Protein AF-A0A8T6E1A8-F1 (afdb_monomer)

Secondary structure (DSSP, 8-state):
--S--TTSTTTTHHHHHHHHHHHHHHHHHHHHGGGHHHHHHHHHHHTTTS-HHHHHHHHHS--TTSHHHHHHHHHHHHHHHHHHHHHHHHHH-

Sequence (93 aa):
MHFFISGISFYNFPYLFGYLFSQSIYQRRNSMGEEFFNRYSGLLRDTGRMSAEDLAREHLDGDLTTPEFWRETVNALEARVTHFEGLCDEVCA

Foldseek 3Di:
DQPPPPVDPCPCVCVVVVVLVVLLLVVCCVVCDPCSVVLVVVLVVCVVVDDPQVSCCRRVVDGPVDVVSSVVSVVVCVVVVVVVVVVVVVVVD

Structure (mmCIF, N/CA/C/O backbone):
data_AF-A0A8T6E1A8-F1
#
_entry.id   AF-A0A8T6E1A8-F1
#
loop_
_atom_site.group_PDB
_atom_site.id
_atom_site.type_symbol
_atom_site.label_atom_id
_atom_site.label_alt_id
_atom_site.label_comp_id
_atom_site.label_asym_id
_atom_site.label_entity_id
_atom_site.label_seq_id
_atom_site.pdbx_PDB_ins_code
_atom_site.Cartn_x
_atom_site.Cartn_y
_atom_site.Cartn_z
_atom_site.occupancy
_atom_site.B_iso_or_equiv
_atom_site.auth_seq_id
_atom_site.auth_comp_id
_atom_site.auth_asym_id
_atom_site.auth_atom_id
_atom_site.pdbx_PDB_model_num
ATOM 1 N N . MET A 1 1 ? 8.509 -15.569 17.457 1.00 52.41 1 MET A N 1
ATOM 2 C CA . MET A 1 1 ? 9.601 -16.341 16.820 1.00 52.41 1 MET A CA 1
ATOM 3 C C . MET A 1 1 ? 10.018 -15.835 15.426 1.00 52.41 1 MET A C 1
ATOM 5 O O . MET A 1 1 ? 11.056 -16.273 14.964 1.00 52.41 1 MET A O 1
ATOM 9 N N . HIS A 1 2 ? 9.311 -14.884 14.783 1.00 54.78 2 HIS A N 1
ATOM 10 C CA . HIS A 1 2 ? 9.698 -14.325 13.463 1.00 54.78 2 HIS A CA 1
ATOM 11 C C . HIS A 1 2 ? 10.585 -13.057 13.516 1.00 54.78 2 HIS A C 1
ATOM 13 O O . HIS A 1 2 ? 11.179 -12.665 12.518 1.00 54.78 2 HIS A O 1
ATOM 19 N N . PHE A 1 3 ? 10.702 -12.406 14.679 1.00 52.00 3 PHE A N 1
ATOM 20 C CA . PHE A 1 3 ? 11.378 -11.104 14.810 1.00 52.00 3 PHE A CA 1
ATOM 21 C C . PHE A 1 3 ? 12.890 -11.177 15.105 1.00 52.00 3 PHE A C 1
ATOM 23 O O . PHE A 1 3 ? 13.550 -10.147 15.077 1.00 52.00 3 PHE A O 1
ATOM 30 N N . PHE A 1 4 ? 13.452 -12.367 15.363 1.00 54.06 4 PHE A N 1
ATOM 31 C CA . PHE A 1 4 ? 14.842 -12.529 15.834 1.00 54.06 4 PHE A CA 1
ATOM 32 C C . PHE A 1 4 ? 15.660 -13.562 15.041 1.00 54.06 4 PHE A C 1
ATOM 34 O O . PHE A 1 4 ? 16.581 -14.174 15.575 1.00 54.06 4 PHE A O 1
ATOM 41 N N . ILE A 1 5 ? 15.347 -13.767 13.758 1.00 60.31 5 ILE A N 1
ATOM 42 C CA . ILE A 1 5 ? 16.201 -14.568 12.870 1.00 60.31 5 ILE A CA 1
ATOM 43 C C . ILE A 1 5 ? 17.235 -13.625 12.247 1.00 60.31 5 ILE A C 1
ATOM 45 O O . ILE A 1 5 ? 17.052 -13.102 11.151 1.00 60.31 5 ILE A O 1
ATOM 49 N N . SER A 1 6 ? 18.332 -13.389 12.966 1.00 59.06 6 SER A N 1
ATOM 50 C CA . SER A 1 6 ? 19.444 -12.529 12.525 1.00 59.06 6 SER A CA 1
ATOM 51 C C . SER A 1 6 ? 20.192 -13.057 11.291 1.00 59.06 6 SER A C 1
ATOM 53 O O . SER A 1 6 ? 20.986 -12.327 10.708 1.00 59.06 6 SER A O 1
ATOM 55 N N . GLY A 1 7 ? 19.931 -14.303 10.879 1.00 59.19 7 GLY A N 1
ATOM 56 C CA . GLY A 1 7 ? 20.521 -14.934 9.695 1.00 59.19 7 GLY A CA 1
ATOM 57 C C . GLY A 1 7 ? 19.780 -14.683 8.375 1.00 59.19 7 GLY A C 1
ATOM 58 O O . GLY A 1 7 ? 20.280 -15.095 7.334 1.00 59.19 7 GLY A O 1
ATOM 59 N N . ILE A 1 8 ? 18.605 -14.037 8.392 1.00 58.12 8 ILE A N 1
ATOM 60 C CA . ILE A 1 8 ? 17.829 -13.740 7.176 1.00 58.12 8 ILE A CA 1
ATOM 61 C C . ILE A 1 8 ? 17.458 -12.255 7.185 1.00 58.12 8 ILE A C 1
ATOM 63 O O . ILE A 1 8 ? 16.350 -11.864 7.566 1.00 58.12 8 ILE A O 1
ATOM 67 N N . SER A 1 9 ? 18.409 -11.408 6.784 1.00 59.47 9 SER A N 1
ATOM 68 C CA . SER A 1 9 ? 18.131 -9.999 6.499 1.00 59.47 9 SER A CA 1
ATOM 69 C C . SER A 1 9 ? 16.907 -9.898 5.578 1.00 59.47 9 SER A C 1
ATOM 71 O O . SER A 1 9 ? 16.779 -10.662 4.624 1.00 59.47 9 SER A O 1
ATOM 73 N N . PHE A 1 10 ? 15.994 -8.970 5.877 1.00 59.44 10 PHE A N 1
ATOM 74 C CA . PHE A 1 10 ? 14.776 -8.690 5.098 1.00 59.44 10 PHE A CA 1
ATOM 75 C C . PHE A 1 10 ? 13.660 -9.752 5.112 1.00 59.44 10 PHE A C 1
ATOM 77 O O . PHE A 1 10 ? 12.657 -9.550 4.438 1.00 59.44 10 PHE A O 1
ATOM 84 N 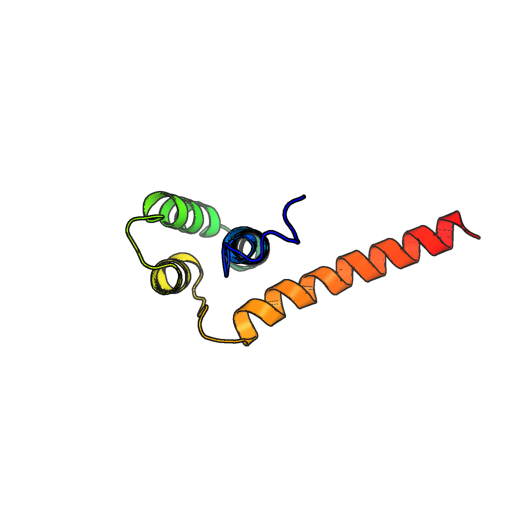N . TYR A 1 11 ? 13.720 -10.817 5.924 1.00 65.38 11 TYR A N 1
ATOM 85 C CA . TYR A 1 11 ? 12.620 -11.804 5.991 1.00 65.38 11 TYR A CA 1
ATOM 86 C C . TYR A 1 11 ? 11.251 -11.193 6.348 1.00 65.38 11 TYR A C 1
ATOM 88 O O . TYR A 1 11 ? 10.212 -11.638 5.869 1.00 65.38 11 TYR A O 1
ATOM 96 N N . ASN A 1 12 ? 11.246 -10.143 7.172 1.00 75.44 12 ASN A N 1
ATOM 97 C CA . ASN A 1 12 ? 10.020 -9.454 7.579 1.00 75.44 12 ASN A CA 1
ATOM 98 C C . ASN A 1 12 ? 9.557 -8.389 6.571 1.00 75.44 12 ASN A C 1
ATOM 100 O O . ASN A 1 12 ? 8.430 -7.905 6.670 1.00 75.44 12 ASN A O 1
ATOM 104 N N . PHE A 1 13 ? 10.401 -8.031 5.598 1.00 83.81 13 PHE A N 1
ATOM 105 C CA . PHE A 1 13 ? 10.088 -6.996 4.615 1.00 83.81 13 PHE A CA 1
ATOM 106 C C . PHE A 1 13 ? 8.837 -7.331 3.784 1.00 83.81 13 PHE A C 1
ATOM 108 O O . PHE A 1 13 ? 7.966 -6.467 3.711 1.00 83.81 13 PHE A O 1
ATOM 115 N N . PRO A 1 14 ? 8.652 -8.557 3.247 1.00 86.81 14 PRO A N 1
ATOM 116 C CA . PRO A 1 14 ? 7.453 -8.902 2.484 1.00 86.81 14 PRO A CA 1
ATOM 117 C C . PRO A 1 14 ? 6.146 -8.740 3.264 1.00 86.81 14 PRO A C 1
ATOM 119 O O . PRO A 1 14 ? 5.130 -8.401 2.668 1.00 86.81 14 PRO A O 1
ATOM 122 N N . TYR A 1 15 ? 6.155 -8.939 4.587 1.00 86.62 15 TYR A N 1
ATOM 123 C CA . TYR A 1 15 ? 4.960 -8.750 5.414 1.00 86.62 15 TYR A CA 1
ATOM 124 C C . TYR A 1 15 ? 4.600 -7.276 5.555 1.00 86.62 15 TYR A C 1
ATOM 126 O O . TYR A 1 15 ? 3.443 -6.910 5.365 1.00 86.62 15 TYR A O 1
ATOM 134 N N . LEU A 1 16 ? 5.586 -6.428 5.859 1.00 87.81 16 LEU A N 1
ATOM 135 C CA . LEU A 1 16 ? 5.364 -4.988 5.958 1.00 87.81 16 LEU A CA 1
ATOM 136 C C . LEU A 1 16 ? 4.959 -4.407 4.600 1.00 87.81 16 LEU A C 1
ATOM 138 O O . LEU A 1 16 ? 3.960 -3.697 4.510 1.00 87.81 16 LEU A O 1
ATOM 142 N N . PHE A 1 17 ? 5.706 -4.756 3.551 1.00 92.38 17 PHE A N 1
ATOM 143 C CA . PHE A 1 17 ? 5.411 -4.358 2.182 1.00 92.38 17 PHE A CA 1
ATOM 144 C C . PHE A 1 17 ? 4.009 -4.812 1.773 1.00 92.38 17 PHE A C 1
ATOM 146 O O . PHE A 1 17 ? 3.195 -3.989 1.374 1.00 92.38 17 PHE A O 1
ATOM 153 N N . GLY A 1 18 ? 3.697 -6.101 1.928 1.00 92.38 18 GLY A N 1
ATOM 154 C CA . GLY A 1 18 ? 2.407 -6.668 1.545 1.00 92.38 18 GLY A CA 1
ATOM 155 C C . GLY A 1 18 ? 1.244 -6.054 2.319 1.00 92.38 18 GLY A C 1
ATOM 156 O O . GLY A 1 18 ? 0.211 -5.747 1.727 1.00 92.38 18 GLY A O 1
ATOM 157 N N . TYR A 1 19 ? 1.420 -5.801 3.620 1.00 91.44 19 TYR A N 1
ATOM 158 C CA . TYR A 1 19 ? 0.422 -5.107 4.428 1.00 91.44 19 TYR A CA 1
ATOM 159 C C . TYR A 1 19 ? 0.154 -3.703 3.881 1.00 91.44 19 TYR A C 1
ATOM 161 O O . TYR A 1 19 ? -0.981 -3.412 3.503 1.00 91.44 19 TYR A O 1
ATOM 169 N N . LEU A 1 20 ? 1.183 -2.859 3.761 1.00 92.62 20 LEU A N 1
ATOM 170 C CA . LEU A 1 20 ? 1.026 -1.485 3.277 1.00 92.62 20 LEU A CA 1
ATOM 171 C C . LEU A 1 20 ? 0.492 -1.444 1.838 1.00 92.62 20 LEU A C 1
ATOM 173 O O . LEU A 1 20 ? -0.448 -0.711 1.551 1.00 92.62 20 LEU A O 1
ATOM 177 N N . PHE A 1 21 ? 1.017 -2.284 0.949 1.00 94.75 21 PHE A N 1
ATOM 178 C CA . PHE A 1 21 ? 0.574 -2.355 -0.441 1.00 94.75 21 PHE A CA 1
ATOM 179 C C . PHE A 1 21 ? -0.892 -2.806 -0.559 1.00 94.75 21 PHE A C 1
ATOM 181 O O . PHE A 1 21 ? -1.660 -2.239 -1.329 1.00 94.75 21 PHE A O 1
ATOM 188 N N . SER A 1 22 ? -1.343 -3.764 0.259 1.00 94.06 22 SER A N 1
ATOM 189 C CA . SER A 1 22 ? -2.759 -4.167 0.273 1.00 94.06 22 SER A CA 1
ATOM 190 C C . SER A 1 22 ? -3.692 -3.041 0.735 1.00 94.06 22 SER A C 1
ATOM 192 O O . SER A 1 22 ? -4.784 -2.872 0.187 1.00 94.06 22 SER A O 1
ATOM 194 N N . GLN A 1 23 ? -3.260 -2.243 1.717 1.00 92.75 23 GLN A N 1
ATOM 195 C CA . GLN A 1 23 ? -4.027 -1.095 2.197 1.00 92.75 23 GLN A CA 1
ATOM 196 C C . GLN A 1 23 ? -4.084 0.012 1.139 1.00 92.75 23 GLN A C 1
ATOM 198 O O . GLN A 1 23 ? -5.152 0.584 0.927 1.00 92.75 23 GLN A O 1
ATOM 203 N N . SER A 1 24 ? -2.979 0.275 0.435 1.00 92.75 24 SER A N 1
ATOM 204 C CA . SER A 1 24 ? -2.926 1.300 -0.611 1.00 92.75 24 SER A CA 1
ATOM 205 C C . SER A 1 24 ? -3.823 0.960 -1.810 1.00 92.75 24 SER A C 1
ATOM 207 O O . SER A 1 24 ? -4.474 1.859 -2.350 1.00 92.75 24 SER A O 1
ATOM 209 N N . ILE A 1 25 ? -3.931 -0.328 -2.174 1.00 94.69 25 ILE A N 1
ATOM 210 C CA . ILE A 1 25 ? -4.910 -0.835 -3.152 1.00 94.69 25 ILE A CA 1
ATOM 211 C C . ILE A 1 25 ? -6.332 -0.562 -2.655 1.00 94.69 25 ILE A C 1
ATOM 213 O O . ILE A 1 25 ? -7.150 0.002 -3.378 1.00 94.69 25 ILE A O 1
ATOM 217 N N . TYR A 1 26 ? -6.636 -0.946 -1.412 1.00 91.50 26 TYR A N 1
ATOM 218 C CA . TYR A 1 26 ? -7.985 -0.809 -0.864 1.00 91.50 26 TYR A CA 1
ATOM 219 C C . TYR A 1 26 ? -8.441 0.654 -0.776 1.00 91.50 26 TYR A C 1
ATOM 221 O O . TYR A 1 26 ? -9.579 0.963 -1.122 1.00 91.50 26 TYR A O 1
ATOM 229 N N . GLN A 1 27 ? -7.563 1.568 -0.363 1.00 89.25 27 GLN A N 1
ATOM 230 C CA . GLN A 1 27 ? -7.875 2.999 -0.263 1.00 89.25 27 GLN A CA 1
ATOM 231 C C . GLN A 1 27 ? -8.231 3.616 -1.620 1.00 89.25 27 GLN A C 1
ATOM 233 O O . GLN A 1 27 ? -9.150 4.431 -1.709 1.00 89.25 27 GLN A O 1
ATOM 238 N N . ARG A 1 28 ? -7.563 3.170 -2.690 1.00 89.94 28 ARG A N 1
ATOM 239 C CA . ARG A 1 28 ? -7.816 3.622 -4.065 1.00 89.94 28 ARG A CA 1
ATOM 240 C C . ARG A 1 28 ? -9.149 3.136 -4.634 1.00 89.94 28 ARG A C 1
ATOM 242 O O . ARG A 1 28 ? -9.625 3.698 -5.614 1.00 89.94 28 ARG A O 1
ATOM 249 N N . ARG A 1 29 ? -9.809 2.157 -4.001 1.00 92.06 29 ARG A N 1
ATOM 250 C CA . ARG A 1 29 ? -11.133 1.670 -4.424 1.00 92.06 29 ARG A CA 1
ATOM 251 C C . ARG A 1 29 ? -12.146 2.797 -4.580 1.00 92.06 29 ARG A C 1
ATOM 253 O O . ARG A 1 29 ? -12.855 2.846 -5.578 1.00 92.06 29 ARG A O 1
ATOM 260 N N . ASN A 1 30 ? -12.223 3.682 -3.590 1.00 87.69 30 ASN A N 1
ATOM 261 C CA . ASN A 1 30 ? -13.227 4.741 -3.590 1.00 87.69 30 ASN A CA 1
ATOM 262 C C . ASN A 1 30 ? -12.910 5.822 -4.631 1.00 87.69 30 ASN A C 1
ATOM 264 O O . ASN A 1 30 ? -13.831 6.323 -5.266 1.00 87.69 30 ASN A O 1
ATOM 268 N N . SER A 1 31 ? -11.630 6.161 -4.832 1.00 89.44 31 SER A N 1
ATOM 269 C CA . SER A 1 31 ? -11.225 7.173 -5.815 1.00 89.44 31 SER A CA 1
ATOM 270 C C . SER A 1 31 ? -11.317 6.673 -7.259 1.00 89.44 31 SER A C 1
ATOM 272 O O . SER A 1 31 ? -11.619 7.462 -8.146 1.00 89.44 31 SER A O 1
ATOM 274 N N . MET A 1 32 ? -11.089 5.379 -7.500 1.00 92.12 32 M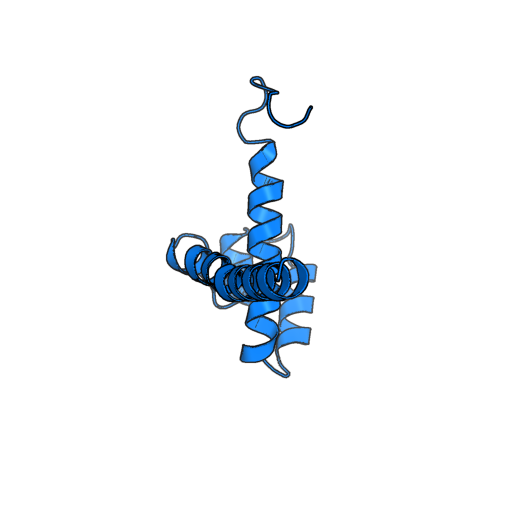ET A N 1
ATOM 275 C CA . MET A 1 32 ? -11.167 4.761 -8.832 1.00 92.12 32 MET A CA 1
ATOM 276 C C . MET A 1 32 ? -12.591 4.385 -9.260 1.00 92.12 32 MET A C 1
ATOM 278 O O . MET A 1 32 ? -12.832 4.141 -10.441 1.00 92.12 32 MET A O 1
ATOM 282 N N . GLY A 1 33 ? -13.539 4.301 -8.322 1.00 93.75 33 GLY A N 1
ATOM 283 C CA . GLY A 1 33 ? -14.939 4.004 -8.623 1.00 93.75 33 GLY A CA 1
ATOM 284 C C . GLY A 1 33 ? -15.117 2.707 -9.423 1.00 93.75 33 GLY A C 1
ATOM 285 O O . GLY A 1 33 ? -14.654 1.640 -9.016 1.00 93.75 33 GLY A O 1
ATOM 286 N N . GLU A 1 34 ? -15.800 2.796 -10.566 1.00 95.69 34 GLU A N 1
ATOM 287 C CA . GLU A 1 34 ? -16.116 1.646 -11.427 1.00 95.69 34 GLU A CA 1
ATOM 288 C C . GLU A 1 34 ? -14.876 1.008 -12.076 1.00 95.69 34 GLU A C 1
ATOM 290 O O . GLU A 1 34 ? -14.867 -0.198 -12.335 1.00 95.69 34 GLU A O 1
ATOM 295 N N . GLU A 1 35 ? -13.797 1.771 -12.284 1.00 95.75 35 GLU A N 1
ATOM 296 C CA . GLU A 1 35 ? -12.562 1.255 -12.889 1.00 95.75 35 GLU A CA 1
ATOM 297 C C . GLU A 1 35 ? -11.797 0.307 -11.963 1.00 95.75 35 GLU A C 1
ATOM 299 O O . GLU A 1 35 ? -11.030 -0.541 -12.435 1.00 95.75 35 GLU A O 1
ATOM 304 N N . PHE A 1 36 ? -12.024 0.411 -10.648 1.00 96.38 36 PHE A N 1
ATOM 305 C CA . PHE A 1 36 ? -11.259 -0.318 -9.640 1.00 96.38 36 PHE A CA 1
ATOM 306 C C . PHE A 1 36 ? -11.224 -1.824 -9.904 1.00 96.38 36 PHE A C 1
ATOM 308 O O . PHE A 1 36 ? -10.170 -2.444 -9.794 1.00 96.38 36 PHE A O 1
ATOM 315 N N . PHE A 1 37 ? -12.358 -2.430 -10.267 1.00 96.38 37 PHE A N 1
ATOM 316 C CA . PHE A 1 37 ? -12.426 -3.879 -10.464 1.00 96.38 37 PHE A CA 1
ATOM 317 C C . PHE A 1 37 ? -11.523 -4.352 -11.610 1.00 96.38 37 PHE A C 1
AT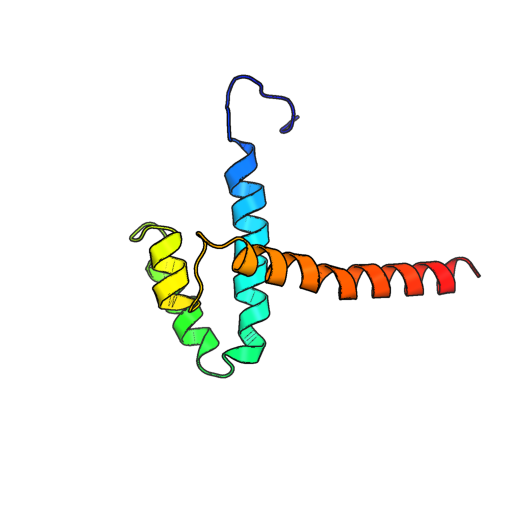OM 319 O O . PHE A 1 37 ? -10.817 -5.357 -11.477 1.00 96.38 37 PHE A O 1
ATOM 326 N N . ASN A 1 38 ? -11.518 -3.616 -12.723 1.00 97.50 38 ASN A N 1
ATOM 327 C CA . ASN A 1 38 ? -10.693 -3.941 -13.881 1.00 97.50 38 ASN A CA 1
ATOM 328 C C . ASN A 1 38 ? -9.207 -3.729 -13.570 1.00 97.50 38 ASN A C 1
ATOM 330 O O . ASN A 1 38 ? -8.402 -4.614 -13.862 1.00 97.50 38 ASN A O 1
ATOM 334 N N . ARG A 1 39 ? -8.859 -2.617 -12.907 1.00 96.50 39 ARG A N 1
ATOM 335 C CA . ARG A 1 39 ? -7.489 -2.321 -12.449 1.00 96.50 39 ARG A CA 1
ATOM 336 C C . ARG A 1 39 ? -6.980 -3.377 -11.466 1.00 96.50 39 ARG A C 1
ATOM 338 O O . ARG A 1 39 ? -5.898 -3.920 -11.642 1.00 96.50 39 ARG A O 1
ATOM 345 N N . TYR A 1 40 ? -7.789 -3.751 -10.476 1.00 97.31 40 TYR A N 1
ATOM 346 C CA . TYR A 1 40 ? -7.435 -4.779 -9.498 1.00 97.31 40 TYR A CA 1
ATOM 347 C C . TYR A 1 40 ? -7.264 -6.160 -10.144 1.00 97.31 40 TYR A C 1
ATOM 349 O O . TYR A 1 40 ? -6.315 -6.881 -9.839 1.00 97.31 40 TYR A O 1
ATOM 357 N N . SER A 1 41 ? -8.139 -6.520 -11.087 1.00 97.94 41 SER A N 1
ATOM 358 C CA . SER A 1 41 ? -8.012 -7.770 -11.845 1.00 97.94 41 SER A CA 1
ATOM 359 C C . SER A 1 41 ? -6.746 -7.798 -12.709 1.00 97.94 41 SER A C 1
ATOM 361 O O . SER A 1 41 ? -6.097 -8.841 -12.805 1.00 97.94 41 SER A O 1
ATOM 363 N N . GLY A 1 42 ? -6.381 -6.664 -13.319 1.00 98.06 42 GLY A N 1
ATOM 364 C CA . GLY A 1 42 ? -5.116 -6.482 -14.035 1.00 98.06 42 GLY A CA 1
ATOM 365 C C . GLY A 1 42 ? -3.909 -6.645 -13.113 1.00 98.06 42 GLY A C 1
ATOM 366 O O . GLY A 1 42 ? -3.044 -7.477 -13.378 1.00 98.06 42 GLY A O 1
ATOM 367 N N . LEU A 1 43 ? -3.922 -5.967 -11.964 1.00 97.56 43 LEU A N 1
ATOM 368 C CA . LEU A 1 43 ? -2.885 -6.071 -10.937 1.00 97.56 43 LEU A CA 1
ATOM 369 C C . LEU A 1 43 ? -2.643 -7.524 -10.511 1.00 97.56 43 LEU A C 1
ATOM 371 O O . LEU A 1 43 ? -1.501 -7.981 -10.474 1.00 97.56 43 LEU A O 1
ATOM 375 N N . LEU A 1 44 ? -3.707 -8.279 -10.219 1.00 97.19 44 LEU A N 1
ATOM 376 C CA . LEU A 1 44 ? -3.591 -9.689 -9.835 1.00 97.19 44 LEU A CA 1
ATOM 377 C C . LEU A 1 44 ? -3.029 -10.558 -10.966 1.00 97.19 44 LEU A C 1
ATOM 379 O O . LEU A 1 44 ? -2.223 -11.451 -10.711 1.00 97.19 44 LEU A O 1
ATOM 383 N N . ARG A 1 45 ? -3.440 -10.300 -12.212 1.00 97.94 45 ARG A N 1
ATOM 384 C CA . ARG A 1 45 ? -2.954 -11.026 -13.393 1.00 97.94 45 ARG A CA 1
ATOM 385 C C . ARG A 1 45 ? -1.464 -10.796 -13.638 1.00 97.94 45 ARG A C 1
ATOM 387 O O . ARG A 1 45 ? -0.762 -11.738 -14.006 1.00 97.94 45 ARG A O 1
ATOM 394 N N . ASP A 1 46 ? -1.000 -9.567 -13.449 1.00 98.00 46 ASP A N 1
ATOM 395 C CA . ASP A 1 46 ? 0.370 -9.165 -13.767 1.00 98.00 46 ASP A CA 1
ATOM 396 C C . ASP A 1 46 ? 1.344 -9.333 -12.590 1.00 98.00 46 ASP A C 1
ATOM 398 O O . ASP A 1 46 ? 2.563 -9.199 -12.739 1.00 98.00 46 ASP A O 1
ATOM 402 N N . THR A 1 47 ? 0.829 -9.720 -11.420 1.00 95.75 47 THR A N 1
ATOM 403 C CA . THR A 1 47 ? 1.640 -10.066 -10.250 1.00 95.75 47 THR A CA 1
ATOM 404 C C . THR A 1 47 ? 2.616 -11.201 -10.586 1.00 95.75 47 THR A C 1
ATOM 406 O O . THR A 1 47 ? 2.240 -12.244 -11.119 1.00 95.75 47 THR A O 1
ATOM 409 N N . GLY A 1 48 ? 3.901 -10.996 -10.284 1.00 92.94 48 GLY A N 1
ATOM 410 C CA . GLY A 1 48 ? 4.979 -11.946 -10.596 1.00 92.94 48 GLY A CA 1
ATOM 411 C C . GLY A 1 48 ? 5.452 -11.924 -12.055 1.00 92.94 48 GLY A C 1
ATOM 412 O O . GLY A 1 48 ? 6.411 -12.618 -12.388 1.00 92.94 48 GLY A O 1
ATOM 413 N N . ARG A 1 49 ? 4.815 -11.122 -12.918 1.00 96.56 49 ARG A N 1
ATOM 414 C CA . ARG A 1 49 ? 5.242 -10.860 -14.304 1.00 96.56 49 ARG A CA 1
ATOM 415 C C . ARG A 1 49 ? 5.922 -9.496 -14.453 1.00 96.56 49 ARG A C 1
ATOM 417 O O . ARG A 1 49 ? 6.655 -9.294 -15.416 1.00 96.56 49 ARG A O 1
ATOM 424 N N . MET A 1 50 ? 5.674 -8.590 -13.509 1.00 96.81 50 MET A N 1
ATOM 425 C CA . MET A 1 50 ? 6.204 -7.226 -13.453 1.00 96.81 50 MET A CA 1
ATOM 426 C C . MET A 1 50 ? 6.987 -6.994 -12.156 1.00 96.81 50 MET A C 1
ATOM 428 O O . MET A 1 50 ? 6.814 -7.728 -11.176 1.00 96.81 50 MET A O 1
ATOM 432 N N . SER A 1 51 ? 7.827 -5.954 -12.144 1.00 96.69 51 SER A N 1
ATOM 433 C CA . SER A 1 51 ? 8.352 -5.398 -10.892 1.00 96.69 51 SER A CA 1
ATOM 434 C C . SER A 1 51 ? 7.203 -4.820 -10.055 1.00 96.69 51 SER A C 1
ATOM 436 O O . SER A 1 51 ? 6.131 -4.514 -10.584 1.00 96.69 51 SER A O 1
ATOM 438 N N . ALA A 1 52 ? 7.399 -4.671 -8.745 1.00 94.88 52 ALA A N 1
ATOM 439 C CA . ALA A 1 52 ? 6.369 -4.092 -7.885 1.00 94.88 52 ALA A CA 1
ATOM 440 C C . ALA A 1 52 ? 6.096 -2.623 -8.253 1.00 94.88 52 ALA A C 1
ATOM 442 O O . ALA A 1 52 ? 4.952 -2.173 -8.234 1.00 94.88 52 ALA A O 1
ATOM 443 N N . GLU A 1 53 ? 7.150 -1.899 -8.621 1.00 96.50 53 GLU A N 1
ATOM 444 C CA . GLU A 1 53 ? 7.124 -0.510 -9.058 1.00 96.50 53 GLU A CA 1
ATOM 445 C C . GLU A 1 53 ? 6.313 -0.349 -10.344 1.00 96.50 53 GLU A C 1
ATOM 447 O O . GLU A 1 53 ? 5.446 0.521 -10.416 1.00 96.50 53 GLU A O 1
ATOM 452 N N . ASP A 1 54 ? 6.554 -1.201 -11.343 1.00 97.88 54 ASP A N 1
ATOM 453 C CA . ASP A 1 54 ? 5.807 -1.152 -12.600 1.00 97.88 54 ASP A CA 1
ATOM 454 C C . ASP A 1 54 ? 4.353 -1.574 -12.393 1.00 97.88 54 ASP A C 1
ATOM 456 O O . ASP A 1 54 ? 3.453 -0.957 -12.955 1.00 97.88 54 ASP A O 1
ATOM 460 N N . LEU A 1 55 ? 4.104 -2.575 -11.542 1.00 97.19 55 LEU A N 1
ATOM 461 C CA . LEU A 1 55 ? 2.752 -3.024 -11.211 1.00 97.19 55 LEU A CA 1
ATOM 462 C C . LEU A 1 55 ? 1.924 -1.902 -10.563 1.00 97.19 55 LEU A C 1
ATOM 464 O O . LEU A 1 55 ? 0.758 -1.706 -10.908 1.00 97.19 55 LEU A O 1
ATOM 468 N N . ALA A 1 56 ? 2.525 -1.156 -9.631 1.00 95.75 56 ALA A N 1
ATOM 469 C CA . ALA A 1 56 ? 1.881 -0.020 -8.979 1.00 95.75 56 ALA A CA 1
ATOM 470 C C . ALA A 1 56 ? 1.656 1.152 -9.941 1.00 95.75 56 ALA A C 1
ATOM 472 O O . ALA A 1 56 ? 0.604 1.789 -9.891 1.00 95.75 56 ALA A O 1
ATOM 473 N N . ARG A 1 57 ? 2.609 1.418 -10.838 1.00 96.69 57 ARG A N 1
ATOM 474 C CA . ARG A 1 57 ? 2.476 2.483 -11.835 1.00 96.69 57 ARG A CA 1
ATOM 475 C C . ARG A 1 57 ? 1.367 2.183 -12.841 1.00 96.69 57 ARG A C 1
ATOM 477 O O . ARG A 1 57 ? 0.575 3.068 -13.131 1.00 96.69 57 ARG A O 1
ATOM 484 N N . GLU A 1 58 ? 1.291 0.945 -13.323 1.00 96.69 58 GLU A N 1
ATOM 485 C CA . GLU A 1 58 ? 0.313 0.508 -14.328 1.00 96.69 58 GLU A CA 1
ATOM 486 C C . GLU A 1 58 ? -1.118 0.448 -13.769 1.00 96.69 58 GLU A C 1
ATOM 488 O O . GLU A 1 58 ? -2.072 0.939 -14.377 1.00 96.69 58 GLU A O 1
ATOM 493 N N . HIS A 1 59 ? -1.290 -0.162 -12.591 1.00 96.25 59 HIS A N 1
ATOM 494 C CA . HIS A 1 59 ? -2.625 -0.499 -12.084 1.00 96.25 59 HIS A CA 1
ATOM 495 C C . HIS A 1 59 ? -3.119 0.413 -10.964 1.00 96.25 59 HIS A C 1
ATOM 497 O O . HIS A 1 59 ? -4.321 0.435 -10.705 1.00 96.25 59 HIS A O 1
ATOM 503 N N . LEU A 1 60 ? -2.225 1.145 -10.288 1.00 93.69 60 LEU A N 1
ATOM 504 C CA . LEU A 1 60 ? -2.565 1.974 -9.125 1.00 93.69 60 LEU A CA 1
ATOM 505 C C . LEU A 1 60 ? -2.290 3.470 -9.304 1.00 93.69 60 LEU A C 1
ATOM 507 O O . LEU A 1 60 ? -2.519 4.228 -8.355 1.00 93.69 60 LEU A O 1
ATOM 511 N N . ASP A 1 61 ? -1.779 3.871 -10.472 1.00 93.25 61 ASP A N 1
ATOM 512 C CA . ASP A 1 61 ? -1.307 5.227 -10.772 1.00 93.25 61 ASP A CA 1
ATOM 513 C C . ASP A 1 61 ? -0.371 5.769 -9.665 1.00 93.25 61 ASP A C 1
ATOM 515 O O . ASP A 1 61 ? -0.422 6.938 -9.282 1.00 93.25 61 ASP A O 1
ATOM 519 N N . GLY A 1 62 ? 0.452 4.884 -9.082 1.00 92.56 62 GLY A N 1
ATOM 520 C CA . GLY A 1 62 ? 1.274 5.169 -7.905 1.00 92.56 62 GLY A CA 1
ATOM 521 C C . GLY A 1 62 ? 2.760 4.896 -8.118 1.00 92.56 62 GLY A C 1
ATOM 522 O O . GLY A 1 62 ? 3.139 4.027 -8.900 1.00 92.56 62 GLY A O 1
ATOM 523 N N . ASP A 1 63 ? 3.609 5.616 -7.380 1.00 95.81 63 ASP A N 1
ATOM 524 C CA . ASP A 1 63 ? 5.062 5.437 -7.411 1.00 95.81 63 ASP A CA 1
ATOM 525 C C . ASP A 1 63 ? 5.604 4.944 -6.062 1.00 95.81 63 ASP A C 1
ATOM 527 O O . ASP A 1 63 ? 5.748 5.714 -5.109 1.00 95.81 63 ASP A O 1
ATOM 531 N N . LEU A 1 64 ? 5.952 3.654 -6.003 1.00 95.56 64 LEU A N 1
ATOM 532 C CA . LEU A 1 64 ? 6.495 3.004 -4.803 1.00 95.56 64 LEU A CA 1
ATOM 533 C C . LEU A 1 64 ? 7.873 3.534 -4.387 1.00 95.56 64 LEU A C 1
ATOM 535 O O . LEU A 1 64 ? 8.285 3.308 -3.247 1.00 95.56 64 LEU A O 1
ATOM 539 N N . THR A 1 65 ? 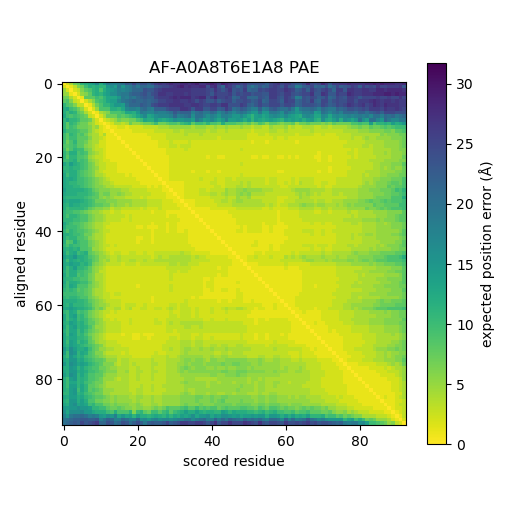8.584 4.220 -5.285 1.00 9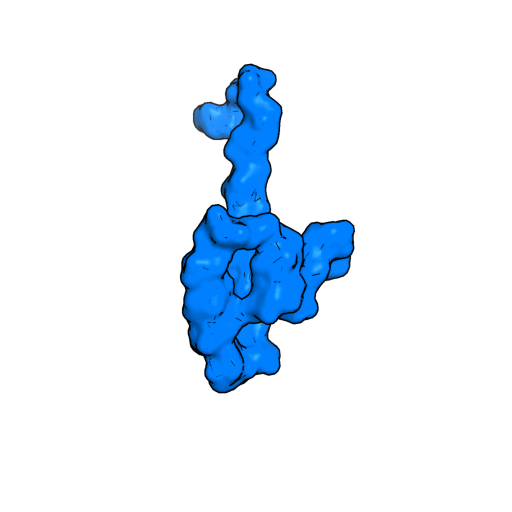5.19 65 THR A N 1
ATOM 540 C CA . THR A 1 65 ? 9.903 4.801 -4.995 1.00 95.19 65 THR A CA 1
ATOM 541 C C . THR A 1 65 ? 9.803 6.097 -4.190 1.00 95.19 65 THR A C 1
ATOM 543 O O . THR A 1 65 ? 10.799 6.558 -3.629 1.00 95.19 65 THR A O 1
ATOM 546 N N . THR A 1 66 ? 8.595 6.660 -4.079 1.00 95.94 66 THR A N 1
ATOM 547 C CA . THR A 1 66 ? 8.335 7.900 -3.348 1.00 95.94 66 THR A CA 1
ATOM 548 C C . THR A 1 66 ? 7.824 7.615 -1.931 1.00 95.94 66 THR A C 1
ATOM 550 O O . THR A 1 66 ? 6.935 6.777 -1.742 1.00 95.94 66 THR A O 1
ATOM 553 N N . PRO A 1 67 ? 8.345 8.300 -0.895 1.00 94.56 67 PRO A N 1
ATOM 554 C CA . PRO A 1 67 ? 7.801 8.206 0.460 1.00 94.56 67 PRO A CA 1
ATOM 555 C C . PRO A 1 67 ? 6.315 8.572 0.548 1.00 94.56 67 PRO A C 1
ATOM 557 O O . PRO A 1 67 ? 5.608 8.079 1.424 1.00 94.56 67 PRO A O 1
ATOM 560 N N . GLU A 1 68 ? 5.848 9.447 -0.338 1.00 94.44 68 GLU A N 1
ATOM 561 C CA . GLU A 1 68 ? 4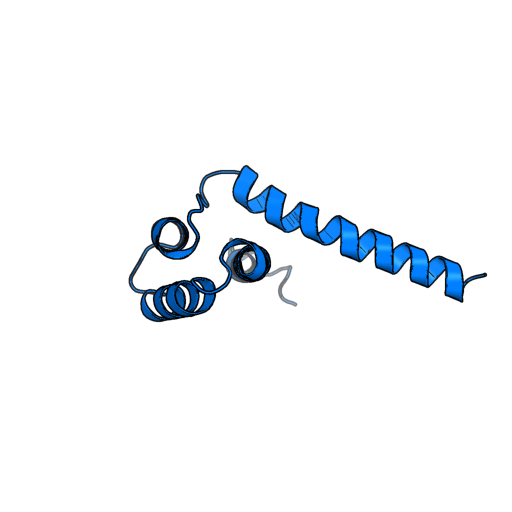.494 9.993 -0.364 1.00 94.44 68 GLU A CA 1
ATOM 562 C C . GLU A 1 68 ? 3.444 8.887 -0.526 1.00 94.44 68 GLU A C 1
ATOM 564 O O . GLU A 1 68 ? 2.508 8.836 0.273 1.00 94.44 68 GLU A O 1
ATOM 569 N N . PHE A 1 69 ? 3.665 7.932 -1.438 1.00 94.00 69 PHE A N 1
ATOM 570 C CA . PHE A 1 69 ? 2.782 6.773 -1.628 1.00 94.00 69 PHE A CA 1
ATOM 571 C C . PHE A 1 69 ? 2.534 6.005 -0.317 1.00 94.00 69 PHE A C 1
ATOM 573 O O . PHE A 1 69 ? 1.412 5.601 0.012 1.00 94.00 69 PHE A O 1
ATOM 580 N N . TRP A 1 70 ? 3.597 5.812 0.465 1.00 93.69 70 TRP A N 1
ATOM 581 C CA . TRP A 1 70 ? 3.532 5.081 1.726 1.00 93.69 70 TRP A CA 1
ATOM 582 C C . TRP A 1 70 ? 2.928 5.927 2.848 1.00 93.69 70 TRP A C 1
ATOM 584 O O . TRP A 1 70 ? 2.155 5.404 3.652 1.00 93.69 70 TRP A O 1
ATOM 594 N N . ARG A 1 71 ? 3.224 7.234 2.891 1.00 93.19 71 ARG A N 1
ATOM 595 C CA . ARG A 1 71 ? 2.643 8.160 3.877 1.00 93.19 71 ARG A CA 1
ATOM 596 C C . ARG A 1 71 ? 1.131 8.259 3.743 1.00 93.19 71 ARG A C 1
ATOM 598 O O . ARG A 1 71 ? 0.457 8.201 4.762 1.00 93.19 71 ARG A O 1
ATOM 605 N N . GLU A 1 72 ? 0.596 8.345 2.526 1.00 89.94 72 GLU A N 1
ATOM 606 C CA . GLU A 1 72 ? -0.858 8.330 2.290 1.00 89.94 72 GLU A CA 1
ATOM 607 C C . GLU A 1 72 ? -1.517 7.120 2.961 1.00 89.94 72 GLU A C 1
ATOM 609 O O . GLU A 1 72 ? -2.501 7.245 3.692 1.00 89.94 72 GLU A O 1
ATOM 614 N N . THR A 1 73 ? -0.898 5.953 2.780 1.00 87.81 73 THR A N 1
ATOM 615 C CA . THR A 1 73 ? -1.401 4.690 3.317 1.00 87.81 73 THR A CA 1
ATOM 616 C C . THR A 1 73 ? -1.386 4.665 4.844 1.00 87.81 73 THR A C 1
ATOM 618 O O . THR A 1 73 ? -2.348 4.200 5.458 1.00 87.81 73 THR A O 1
ATOM 621 N N . VAL A 1 74 ? -0.306 5.161 5.457 1.00 90.56 74 VAL A N 1
ATOM 622 C CA . VAL A 1 74 ? -0.145 5.221 6.918 1.00 90.56 74 VAL A CA 1
ATOM 623 C C . VAL A 1 74 ? -1.082 6.256 7.536 1.00 90.56 74 VAL A C 1
ATOM 625 O O . VAL A 1 74 ? -1.730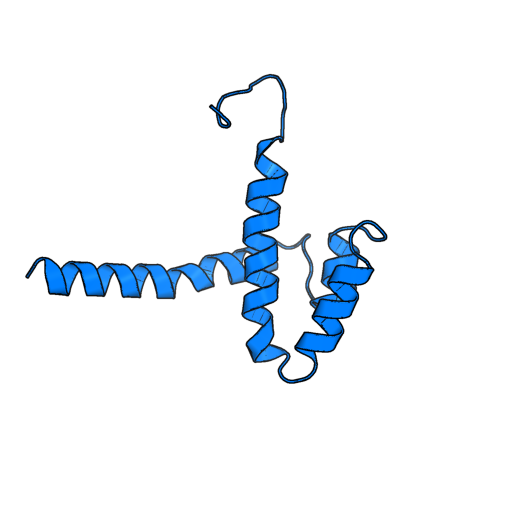 5.951 8.533 1.00 90.56 74 VAL A O 1
ATOM 628 N N . ASN A 1 75 ? -1.218 7.437 6.932 1.00 91.19 75 ASN A N 1
ATOM 629 C CA . ASN A 1 75 ? -2.085 8.505 7.436 1.00 91.19 75 ASN A CA 1
ATOM 630 C C . ASN A 1 75 ? -3.555 8.070 7.483 1.00 91.19 75 ASN A C 1
ATOM 632 O O . ASN A 1 75 ? -4.283 8.426 8.400 1.00 91.19 75 ASN A O 1
ATOM 636 N N . ALA A 1 76 ? -3.999 7.217 6.559 1.00 85.19 76 ALA A N 1
ATOM 637 C CA . ALA A 1 76 ? -5.352 6.664 6.608 1.00 85.19 76 ALA A CA 1
ATOM 638 C C . ALA A 1 76 ? -5.625 5.782 7.848 1.00 85.19 76 ALA A C 1
ATOM 640 O O . ALA A 1 76 ? -6.787 5.527 8.176 1.00 85.19 76 ALA A O 1
ATOM 641 N N . LEU A 1 77 ? -4.588 5.297 8.544 1.00 86.56 77 LEU A N 1
ATOM 642 C CA . LEU A 1 77 ? -4.753 4.586 9.814 1.00 86.56 77 LEU A CA 1
ATOM 643 C C . LEU A 1 77 ? -5.108 5.534 10.959 1.00 86.56 77 LEU A C 1
ATOM 645 O O . LEU A 1 77 ? -5.769 5.090 11.894 1.00 86.56 77 LEU A O 1
ATOM 649 N N . GLU A 1 78 ? -4.729 6.810 10.876 1.00 89.94 78 GLU A N 1
ATOM 650 C CA . GLU A 1 78 ? -4.980 7.813 11.917 1.00 89.94 78 GLU A CA 1
ATOM 651 C C . GLU A 1 78 ? -6.469 7.886 12.257 1.00 89.94 78 GLU A C 1
ATOM 653 O O . GLU A 1 78 ? -6.844 7.702 13.409 1.00 89.94 78 GLU A O 1
ATOM 658 N N . ALA A 1 79 ? -7.336 7.978 11.244 1.00 88.31 79 ALA A N 1
ATOM 659 C CA . ALA A 1 79 ? -8.785 7.999 11.441 1.00 88.31 79 ALA A CA 1
ATOM 660 C C . ALA A 1 79 ? -9.310 6.759 12.1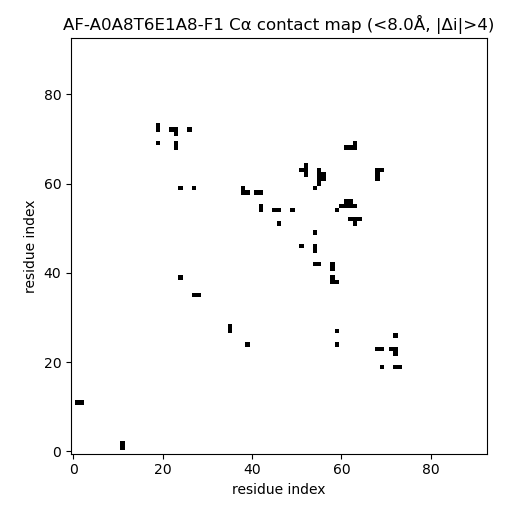92 1.00 88.31 79 ALA A C 1
ATOM 662 O O . ALA A 1 79 ? -10.240 6.857 12.991 1.00 88.31 79 ALA A O 1
ATOM 663 N N . ARG A 1 80 ? -8.712 5.582 11.956 1.00 89.69 80 ARG A N 1
ATOM 664 C CA . ARG A 1 80 ? -9.086 4.344 12.656 1.00 89.69 80 ARG A CA 1
ATOM 665 C C . ARG A 1 80 ? -8.591 4.338 14.099 1.00 89.69 80 ARG A C 1
ATOM 667 O O . ARG A 1 80 ? -9.313 3.848 14.961 1.00 89.69 80 ARG A O 1
ATOM 674 N N . VAL A 1 81 ? -7.387 4.855 14.348 1.00 93.94 81 VAL A N 1
ATOM 675 C CA . VAL A 1 81 ? -6.817 4.976 15.697 1.00 93.94 81 VAL A CA 1
ATOM 676 C C . VAL A 1 81 ? -7.632 5.966 16.520 1.00 93.94 81 VAL A C 1
ATOM 678 O O . VAL A 1 81 ? -8.121 5.586 17.574 1.00 93.94 81 VAL A O 1
ATOM 681 N N . THR A 1 82 ? -7.895 7.165 15.998 1.00 95.69 82 THR A N 1
ATOM 682 C CA . THR A 1 82 ? -8.726 8.174 16.671 1.00 95.69 82 THR A CA 1
ATOM 683 C C . THR A 1 82 ? -10.128 7.649 16.973 1.00 95.69 82 THR A C 1
ATOM 685 O O . THR A 1 82 ? -10.660 7.871 18.057 1.00 95.69 82 THR A O 1
ATOM 688 N N . HIS A 1 83 ? -10.739 6.914 16.038 1.00 94.31 83 HIS A N 1
ATOM 689 C CA . HIS A 1 83 ? -12.040 6.296 16.291 1.00 94.31 83 HIS A CA 1
ATOM 690 C C . HIS A 1 83 ? -11.978 5.251 17.414 1.00 94.31 83 HIS A C 1
ATOM 692 O O . HIS A 1 83 ? -12.870 5.200 18.257 1.00 94.31 83 HIS A O 1
ATOM 698 N N . PHE A 1 84 ? -10.926 4.432 17.441 1.00 95.62 84 PHE A N 1
ATOM 699 C CA . PHE A 1 84 ? -10.720 3.446 18.497 1.00 95.62 84 PHE A CA 1
ATOM 700 C C . PHE A 1 84 ? -10.494 4.100 19.867 1.00 95.62 84 PHE A C 1
ATOM 702 O O . PHE A 1 84 ? -11.089 3.655 20.843 1.00 95.62 84 PHE A O 1
ATOM 709 N N . GLU A 1 85 ? -9.699 5.170 19.936 1.00 96.12 85 GLU A N 1
ATOM 710 C CA . GLU A 1 85 ? -9.484 5.952 21.161 1.00 96.12 85 GLU A CA 1
ATOM 711 C C . GLU A 1 85 ? -10.809 6.494 21.715 1.00 96.12 85 GLU A C 1
ATOM 713 O O . GLU A 1 85 ? -11.103 6.289 22.890 1.00 96.12 85 GLU A O 1
ATOM 718 N N . GLY A 1 86 ? -11.665 7.064 20.859 1.00 97.00 86 GLY A N 1
ATOM 719 C CA . GLY A 1 86 ? -12.989 7.537 21.274 1.00 97.00 86 GLY A CA 1
ATOM 720 C C . GLY A 1 86 ? -13.884 6.428 21.844 1.00 97.00 86 GLY A C 1
ATOM 721 O O . GLY A 1 86 ? -14.530 6.623 22.869 1.00 97.00 86 GLY A O 1
ATOM 722 N N . LEU A 1 87 ? -13.878 5.235 21.236 1.00 96.88 87 LEU A N 1
ATOM 723 C CA . LEU A 1 87 ? -14.618 4.081 21.767 1.00 96.88 87 LEU A CA 1
ATOM 724 C C . LEU A 1 87 ? -14.074 3.614 23.125 1.00 96.88 87 LEU A C 1
ATOM 726 O O . LEU A 1 87 ? -14.841 3.170 23.978 1.00 96.88 87 LEU A O 1
ATOM 730 N N . CYS A 1 88 ? -12.758 3.685 23.334 1.00 96.25 88 CYS A N 1
ATOM 731 C CA . CYS A 1 88 ? -12.157 3.369 24.626 1.00 96.25 88 CYS A CA 1
ATOM 732 C C . CYS A 1 88 ? -12.602 4.354 25.710 1.00 96.25 88 CYS A C 1
ATOM 734 O O . CYS A 1 88 ? -12.923 3.915 26.813 1.00 96.25 88 CYS A O 1
ATOM 736 N N . ASP A 1 89 ? -12.668 5.647 25.395 1.00 95.56 89 ASP A N 1
ATOM 737 C CA . ASP A 1 89 ? -13.123 6.673 26.336 1.00 95.56 89 ASP A CA 1
ATOM 738 C C . ASP A 1 89 ? -14.598 6.480 26.722 1.00 95.56 89 ASP A C 1
ATOM 740 O O . ASP A 1 89 ? -14.945 6.617 27.892 1.00 95.56 89 ASP A O 1
ATOM 744 N N . GLU A 1 90 ? -15.458 6.084 25.778 1.00 94.19 90 GLU A N 1
ATOM 745 C CA . GLU A 1 90 ? -16.875 5.788 26.042 1.00 94.19 90 GLU A CA 1
ATOM 746 C C . GLU A 1 90 ? -17.087 4.572 26.958 1.00 94.19 90 GLU A C 1
ATOM 748 O O . GLU A 1 90 ? -18.042 4.542 27.730 1.00 94.19 90 GLU A O 1
ATOM 753 N N . VAL A 1 91 ? -16.223 3.556 26.867 1.00 92.62 91 VAL A N 1
ATOM 754 C CA . VAL A 1 91 ? -16.326 2.323 27.671 1.00 92.62 91 VAL A CA 1
ATOM 755 C C . VAL A 1 91 ? -15.667 2.472 29.047 1.00 92.62 91 VAL A C 1
ATOM 757 O O . VAL A 1 91 ? -16.055 1.784 29.991 1.00 92.62 91 VAL A O 1
ATOM 760 N N . CYS A 1 92 ? -14.654 3.334 29.160 1.00 77.06 92 CYS A N 1
ATOM 761 C CA . CYS A 1 92 ? -13.920 3.588 30.401 1.00 77.06 92 CYS A CA 1
ATOM 762 C C . CYS A 1 92 ? -14.517 4.717 31.263 1.00 77.06 92 CYS A C 1
ATOM 764 O O . CYS A 1 92 ? -14.041 4.909 32.386 1.00 77.06 92 CYS A O 1
ATOM 766 N N . ALA A 1 93 ? -15.507 5.457 30.752 1.00 56.97 93 ALA A N 1
ATOM 767 C CA . ALA A 1 93 ? -16.286 6.461 31.483 1.00 56.97 93 ALA A CA 1
ATOM 768 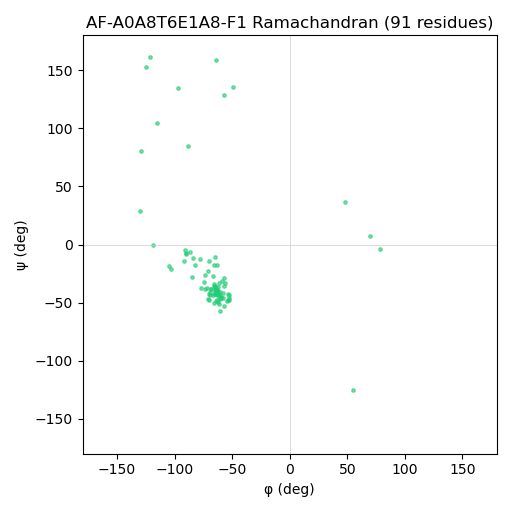C C . ALA A 1 93 ? -17.431 5.834 32.297 1.00 56.97 93 ALA A C 1
ATOM 770 O O . ALA A 1 93 ? -17.677 6.332 33.421 1.00 56.97 93 ALA A O 1
#

Mean predicted aligned error: 6.17 Å

Radius of gyration: 16.78 Å; Cα contacts (8 Å, |Δi|>4): 42; chains: 1; bounding box: 37×26×46 Å

Solvent-accessible surface area (backbone atoms only — not comparable to full-atom values): 5511 Å² total; per-residue (Å²): 133,84,90,76,57,85,87,48,83,66,70,62,45,62,57,56,50,50,51,51,52,54,49,45,55,57,63,43,38,74,80,45,50,84,53,31,63,60,29,52,52,48,41,64,69,43,58,88,78,51,56,73,52,56,43,30,41,74,44,63,79,37,53,73,92,41,70,62,59,55,48,57,45,55,56,62,46,50,64,55,50,56,52,50,52,53,53,50,52,68,73,74,107

pLDDT: mean 88.65, std 12.68, range [52.0, 98.06]